Protein AF-A0A0P7B1G6-F1 (afdb_monomer_lite)

Secondary structure (DSSP, 8-state):
----SSGGGG--TTGGG-S-SSHHHHIIIIIHHHHHHHHHH--EEEEEEE-HHHHHHTTSTT--SHIIIIIHHHHHHHHT-SS---EEEEEEEE--TTS--EEEEE--STT-

Organism: NCBI:txid78410

Radius of gyration: 16.44 Å; chains: 1; bounding box: 46×34×38 Å

Sequence (112 aa):
MLIGDTWEYFQSDIAHGGHWLTFGDAVDNFWDPASKTLAELAIDAVDAFFTPERAEEQKHPWCKRCWYRIEKPVLIASLKSTNNPKVTEIRKYLQVKNGAPHFDGFIKEMSD

Foldseek 3Di:
DDPDPDPVVVCDPVVVPPPDDDVVRCCVVPVQVVLQVVLLPDAEEAEDEDEPVVVQLQLDPPNPDSCNPHRVVSLLCLCPDPPHNRYVWYWYWYDYVPDDTDTDDTDNDSND

pLDDT: mean 85.05, std 18.43, range [31.14, 98.44]

Structure (mmCIF, N/CA/C/O backbone):
data_AF-A0A0P7B1G6-F1
#
_entry.id   AF-A0A0P7B1G6-F1
#
loop_
_atom_site.group_PDB
_atom_site.id
_atom_site.type_symbol
_atom_site.label_atom_id
_atom_site.label_alt_id
_atom_site.label_comp_id
_atom_site.label_asym_id
_atom_site.label_entity_id
_atom_site.label_seq_id
_atom_site.pdbx_PDB_ins_code
_atom_site.Cartn_x
_atom_site.Cartn_y
_atom_site.Cartn_z
_atom_site.occupancy
_atom_site.B_iso_or_equiv
_atom_site.auth_seq_id
_atom_site.auth_comp_id
_atom_site.auth_asym_id
_atom_site.auth_atom_id
_atom_site.pdbx_PDB_model_num
ATOM 1 N N . MET A 1 1 ? 25.204 -7.217 0.622 1.00 31.14 1 MET A N 1
ATOM 2 C CA . MET A 1 1 ? 25.494 -7.739 -0.725 1.00 31.14 1 MET A CA 1
ATOM 3 C C . MET A 1 1 ? 24.287 -7.409 -1.586 1.00 31.14 1 MET A C 1
ATOM 5 O O . MET A 1 1 ? 23.234 -7.984 -1.353 1.00 31.14 1 MET A O 1
ATOM 9 N N . LEU A 1 2 ? 24.396 -6.390 -2.442 1.00 33.47 2 LEU A N 1
ATOM 10 C CA . LEU A 1 2 ? 23.404 -6.115 -3.484 1.00 33.47 2 LEU A CA 1
ATOM 11 C C . LEU A 1 2 ? 23.613 -7.186 -4.554 1.00 33.47 2 LEU A C 1
ATOM 13 O O . LEU A 1 2 ? 24.682 -7.237 -5.158 1.00 33.47 2 LEU A O 1
ATOM 17 N N . ILE A 1 3 ? 22.653 -8.094 -4.699 1.00 38.59 3 ILE A N 1
ATOM 18 C CA . ILE A 1 3 ? 22.623 -9.023 -5.826 1.00 38.59 3 ILE A CA 1
ATOM 19 C C . ILE A 1 3 ? 21.757 -8.363 -6.899 1.00 38.59 3 ILE A C 1
ATOM 21 O O . ILE A 1 3 ? 20.549 -8.264 -6.715 1.00 38.59 3 ILE A O 1
ATOM 25 N N . GLY A 1 4 ? 22.409 -7.935 -7.982 1.00 42.41 4 GLY A N 1
ATOM 26 C CA . GLY A 1 4 ? 21.834 -7.800 -9.321 1.00 42.41 4 GLY A CA 1
ATOM 27 C C . GLY A 1 4 ? 20.829 -6.671 -9.533 1.00 42.41 4 GLY A C 1
ATOM 28 O O . GLY A 1 4 ? 19.634 -6.837 -9.322 1.00 42.41 4 GLY A O 1
ATOM 29 N N . ASP A 1 5 ? 21.307 -5.565 -10.092 1.00 45.75 5 ASP A N 1
ATOM 30 C CA . ASP A 1 5 ? 20.475 -4.477 -10.616 1.00 45.75 5 ASP A CA 1
ATOM 31 C C . ASP A 1 5 ? 19.955 -4.804 -12.036 1.00 45.75 5 ASP A C 1
ATOM 33 O O . ASP A 1 5 ? 19.241 -4.006 -12.646 1.00 45.75 5 ASP A O 1
ATOM 37 N N . THR A 1 6 ? 20.335 -5.965 -12.589 1.00 49.47 6 THR A N 1
ATOM 38 C CA . THR A 1 6 ? 20.039 -6.378 -13.962 1.00 49.47 6 THR A CA 1
ATOM 39 C C . THR A 1 6 ? 19.125 -7.603 -13.998 1.00 49.47 6 THR A C 1
ATOM 41 O O . THR A 1 6 ? 19.385 -8.656 -13.416 1.00 49.47 6 THR A O 1
ATOM 44 N N . TRP A 1 7 ? 18.020 -7.434 -14.726 1.00 55.00 7 TRP A N 1
ATOM 45 C CA . TRP A 1 7 ? 16.959 -8.417 -14.980 1.00 55.00 7 TRP A CA 1
ATOM 46 C C . TRP A 1 7 ? 17.466 -9.759 -15.538 1.00 55.00 7 TRP A C 1
ATOM 48 O O . TRP A 1 7 ? 16.845 -10.798 -15.331 1.00 55.00 7 TRP A O 1
ATOM 58 N N . GLU A 1 8 ? 18.629 -9.737 -16.184 1.00 55.78 8 GLU A N 1
ATOM 59 C CA . GLU A 1 8 ? 19.334 -10.876 -16.783 1.00 55.78 8 GLU A CA 1
ATOM 60 C C . GLU A 1 8 ? 19.534 -12.046 -15.806 1.00 55.78 8 GLU A C 1
ATOM 62 O O . GLU A 1 8 ? 19.483 -13.200 -16.212 1.00 55.78 8 GLU A O 1
ATOM 67 N N . TYR A 1 9 ? 19.679 -11.781 -14.502 1.00 52.38 9 TYR A N 1
ATOM 68 C CA . TYR A 1 9 ? 19.864 -12.834 -13.496 1.00 52.38 9 TYR A CA 1
ATOM 69 C C . TYR A 1 9 ? 18.631 -13.740 -13.313 1.00 52.38 9 TYR A C 1
ATOM 71 O O . TYR A 1 9 ? 18.752 -14.887 -12.883 1.00 52.38 9 TYR A O 1
ATOM 79 N N . PHE A 1 10 ? 17.435 -13.245 -13.643 1.00 53.97 10 PHE A N 1
ATOM 80 C CA . PHE A 1 10 ? 16.187 -14.011 -13.545 1.00 53.97 10 PHE A CA 1
ATOM 81 C C . PHE A 1 10 ? 15.867 -14.799 -14.825 1.00 53.97 10 PHE A C 1
ATOM 83 O O . PHE A 1 10 ? 14.876 -15.529 -14.868 1.00 53.97 10 PHE A O 1
ATOM 90 N N . GLN A 1 11 ? 16.707 -14.682 -15.855 1.00 52.53 11 GLN A N 1
ATOM 91 C CA . GLN A 1 11 ? 16.592 -15.413 -17.112 1.00 52.53 11 GLN A CA 1
ATOM 92 C C . GLN A 1 11 ? 17.450 -16.689 -17.035 1.00 52.53 11 GLN A C 1
ATOM 94 O O . GLN A 1 11 ? 18.583 -16.712 -17.497 1.00 52.53 11 GLN A O 1
ATOM 99 N N . SER A 1 12 ? 16.955 -17.758 -16.402 1.00 45.22 12 SER A N 1
ATOM 100 C CA . SER A 1 12 ? 17.601 -19.081 -16.511 1.00 45.22 12 SER A CA 1
ATOM 101 C C . SER A 1 12 ? 17.265 -19.746 -17.854 1.00 45.22 12 SER A C 1
ATOM 103 O O . SER A 1 12 ? 16.344 -19.312 -18.537 1.00 45.22 12 SER A O 1
ATOM 105 N N . ASP A 1 13 ? 17.953 -20.828 -18.236 1.00 49.38 13 ASP A N 1
ATOM 106 C CA . ASP A 1 13 ? 17.775 -21.519 -19.534 1.00 49.38 13 ASP A CA 1
ATOM 107 C C . ASP A 1 13 ? 16.349 -22.080 -19.787 1.00 49.38 13 ASP A C 1
ATOM 109 O O . ASP A 1 13 ? 16.005 -22.459 -20.905 1.00 49.38 13 ASP A O 1
ATOM 113 N N . ILE A 1 14 ? 15.475 -22.092 -18.770 1.00 44.59 14 ILE A N 1
ATOM 114 C CA . ILE A 1 14 ? 14.039 -22.435 -18.879 1.00 44.59 14 ILE A CA 1
ATOM 115 C C . ILE A 1 14 ? 13.172 -21.175 -19.135 1.00 44.59 14 ILE A C 1
ATOM 117 O O . ILE A 1 14 ? 11.962 -21.256 -19.330 1.00 44.59 14 ILE A O 1
ATOM 121 N N . ALA A 1 15 ? 13.775 -19.989 -19.214 1.00 46.38 15 ALA A N 1
ATOM 122 C CA . ALA A 1 15 ? 13.110 -18.711 -19.462 1.00 46.38 15 ALA A CA 1
ATOM 123 C C . ALA A 1 15 ? 13.069 -18.309 -20.947 1.00 46.38 15 ALA A C 1
ATOM 125 O O . ALA A 1 15 ? 12.714 -17.175 -21.258 1.00 46.38 15 ALA A O 1
ATOM 126 N N . HIS A 1 16 ? 13.286 -19.245 -21.880 1.00 39.47 16 HIS A N 1
ATOM 127 C CA . HIS A 1 16 ? 12.854 -19.071 -23.279 1.00 39.47 16 HIS A CA 1
ATOM 128 C C . HIS A 1 16 ? 11.319 -18.925 -23.427 1.00 39.47 16 HIS A C 1
ATOM 130 O O . HIS A 1 16 ? 10.821 -18.735 -24.534 1.00 39.47 16 HIS A O 1
ATOM 136 N N . GLY A 1 17 ? 10.571 -18.986 -22.316 1.00 40.56 17 GLY A N 1
ATOM 137 C CA . GLY A 1 17 ? 9.131 -18.753 -22.230 1.0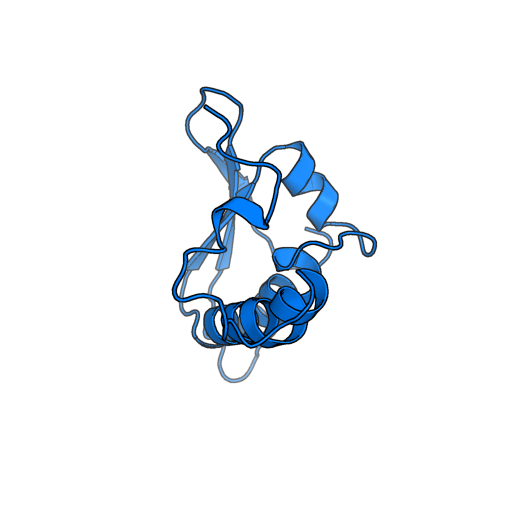0 40.56 17 GLY A CA 1
ATOM 138 C C . GLY A 1 17 ? 8.677 -18.064 -20.936 1.00 40.56 17 GLY A C 1
ATOM 139 O O . GLY A 1 17 ? 7.558 -18.304 -20.488 1.00 40.56 17 GLY A O 1
ATOM 140 N N . GLY A 1 18 ? 9.501 -17.212 -20.314 1.00 51.75 18 GLY A N 1
ATOM 141 C CA . GLY A 1 18 ? 8.950 -16.228 -19.375 1.00 51.75 18 GLY A CA 1
ATOM 142 C C . GLY A 1 18 ? 8.089 -15.249 -20.178 1.00 51.75 18 GLY A C 1
ATOM 143 O O . GLY A 1 18 ? 8.630 -14.533 -21.009 1.00 51.75 18 GLY A O 1
ATOM 144 N N . HIS A 1 19 ? 6.764 -15.267 -20.003 1.00 61.84 19 HIS A N 1
ATOM 145 C CA . HIS A 1 19 ? 5.752 -14.716 -20.929 1.00 61.84 19 HIS A CA 1
ATOM 146 C C . HIS A 1 19 ? 5.829 -13.205 -21.285 1.00 61.84 19 HIS A C 1
ATOM 148 O O . HIS A 1 19 ? 4.946 -12.722 -21.996 1.00 61.84 19 HIS A O 1
ATOM 154 N N . TRP A 1 20 ? 6.845 -12.451 -20.840 1.00 68.69 20 TRP A N 1
ATOM 155 C CA . TRP A 1 20 ? 6.914 -10.988 -20.960 1.00 68.69 20 TRP A CA 1
ATOM 156 C C . TRP A 1 20 ? 8.276 -10.481 -21.456 1.00 68.69 20 TRP A C 1
ATOM 158 O O . TRP A 1 20 ? 9.325 -10.892 -20.965 1.00 68.69 20 TRP A O 1
ATOM 168 N N . LEU A 1 21 ? 8.244 -9.559 -22.426 1.00 72.50 21 LEU A N 1
ATOM 169 C CA . LEU A 1 21 ? 9.416 -9.057 -23.160 1.00 72.50 21 LEU A CA 1
ATOM 170 C C . LEU A 1 21 ? 10.208 -7.993 -22.391 1.00 72.50 21 LEU A C 1
ATOM 172 O O . LEU A 1 21 ? 11.398 -7.806 -22.642 1.00 72.50 21 LEU A O 1
ATOM 176 N N . THR A 1 22 ? 9.565 -7.290 -21.459 1.00 80.19 22 THR A N 1
ATOM 177 C CA . THR A 1 22 ? 10.194 -6.248 -20.645 1.00 80.19 22 THR A CA 1
ATOM 178 C C . THR A 1 22 ? 9.849 -6.402 -19.167 1.00 80.19 22 THR A C 1
ATOM 180 O O . THR A 1 22 ? 8.858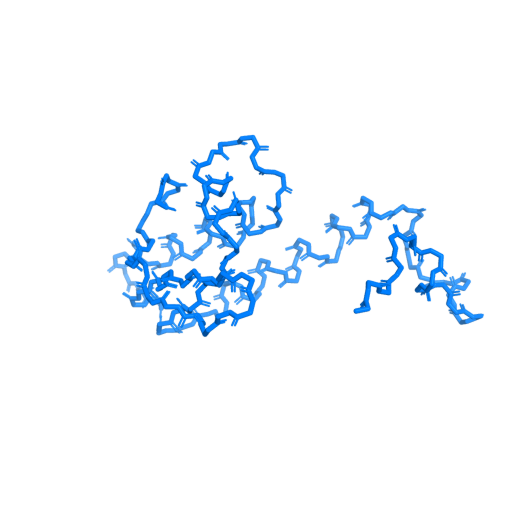 -7.031 -18.794 1.00 80.19 22 THR A O 1
ATOM 183 N N . PHE A 1 23 ? 10.648 -5.778 -18.296 1.00 79.38 23 PHE A N 1
ATOM 184 C CA . PHE A 1 23 ? 10.302 -5.689 -16.876 1.00 79.38 23 PHE A CA 1
ATOM 185 C C . PHE A 1 23 ? 9.003 -4.899 -16.654 1.00 79.38 23 PHE A C 1
ATOM 187 O O . PHE A 1 23 ? 8.248 -5.231 -15.751 1.00 79.38 23 PHE A O 1
ATOM 194 N N . GLY A 1 24 ? 8.716 -3.895 -17.494 1.00 85.06 24 GLY A N 1
ATOM 195 C CA . GLY A 1 24 ? 7.441 -3.171 -17.463 1.00 85.06 24 GLY A CA 1
ATOM 196 C C . GLY A 1 24 ? 6.256 -4.097 -17.737 1.00 85.06 24 GLY A C 1
ATOM 197 O O . GLY A 1 24 ? 5.314 -4.124 -16.955 1.00 85.06 24 GLY A O 1
ATOM 198 N N . ASP A 1 25 ? 6.364 -4.949 -18.758 1.00 81.75 25 ASP A N 1
ATOM 199 C CA . ASP A 1 25 ? 5.336 -5.950 -19.063 1.00 81.75 25 ASP A CA 1
ATOM 200 C C . ASP A 1 25 ? 5.153 -6.938 -17.905 1.00 81.75 25 ASP A C 1
ATOM 202 O O . ASP A 1 25 ? 4.026 -7.288 -17.564 1.00 81.75 25 ASP A O 1
ATOM 206 N N . ALA A 1 26 ? 6.243 -7.367 -17.261 1.00 85.12 26 ALA A N 1
ATOM 207 C CA . ALA A 1 26 ? 6.163 -8.218 -16.076 1.00 85.12 26 ALA A CA 1
ATOM 208 C C . ALA A 1 26 ? 5.524 -7.492 -14.878 1.00 85.12 26 ALA A C 1
ATOM 210 O O . ALA A 1 26 ? 4.778 -8.103 -14.111 1.00 85.12 26 ALA A O 1
ATOM 211 N N . VAL A 1 27 ? 5.786 -6.193 -14.707 1.00 86.69 27 VAL A N 1
ATOM 212 C CA . VAL A 1 27 ? 5.127 -5.375 -13.682 1.00 86.69 27 VAL A CA 1
ATOM 213 C C . VAL A 1 27 ? 3.626 -5.332 -13.933 1.00 86.69 27 VAL A C 1
ATOM 215 O O . VAL A 1 27 ? 2.860 -5.711 -13.052 1.00 86.69 27 VAL A O 1
ATOM 218 N N . ASP A 1 28 ? 3.211 -4.971 -15.142 1.00 86.12 28 ASP A N 1
ATOM 219 C CA . ASP A 1 28 ? 1.803 -4.742 -15.461 1.00 86.12 28 ASP A CA 1
ATOM 220 C C . ASP A 1 28 ? 0.983 -6.045 -15.494 1.00 86.12 28 ASP A C 1
ATOM 222 O O . ASP A 1 28 ? -0.185 -6.056 -15.106 1.00 86.12 28 ASP A O 1
ATOM 226 N N . ASN A 1 29 ? 1.581 -7.159 -15.930 1.00 84.81 29 ASN A N 1
ATOM 227 C CA . ASN A 1 29 ? 0.862 -8.424 -16.121 1.00 84.81 29 ASN A CA 1
ATOM 228 C C . ASN A 1 29 ? 0.990 -9.409 -14.954 1.00 84.81 29 ASN A C 1
ATOM 230 O O . ASN A 1 29 ? 0.214 -10.363 -14.887 1.00 84.81 29 ASN A O 1
ATOM 234 N N . PHE A 1 30 ? 1.940 -9.206 -14.040 1.00 88.06 30 PHE A N 1
ATOM 235 C CA . PHE A 1 30 ? 2.132 -10.101 -12.899 1.00 88.06 30 PHE A CA 1
ATOM 236 C C . PHE A 1 30 ? 2.212 -9.376 -11.578 1.00 88.06 30 PHE A C 1
ATOM 238 O O . PHE A 1 30 ? 1.386 -9.642 -10.708 1.00 88.06 30 PHE A O 1
ATOM 245 N N . TRP A 1 31 ? 3.177 -8.470 -11.414 1.00 89.25 31 TRP A N 1
ATOM 246 C CA . TRP A 1 31 ? 3.419 -7.876 -10.102 1.00 89.25 31 TRP A CA 1
ATOM 247 C C . TRP A 1 31 ? 2.256 -7.006 -9.644 1.00 89.25 31 TRP A C 1
ATOM 249 O O . TRP A 1 31 ? 1.809 -7.169 -8.516 1.00 89.25 31 TRP A O 1
ATOM 259 N N . ASP A 1 32 ? 1.712 -6.158 -10.513 1.00 93.88 32 ASP A N 1
ATOM 260 C CA . ASP A 1 32 ? 0.566 -5.313 -10.184 1.00 93.88 32 ASP A CA 1
ATOM 261 C C . ASP A 1 32 ? -0.690 -6.160 -9.873 1.00 93.88 32 ASP A C 1
ATOM 263 O O . ASP A 1 32 ? -1.275 -5.974 -8.802 1.00 93.88 32 ASP A O 1
ATOM 267 N N . PRO A 1 33 ? -1.104 -7.140 -10.707 1.00 93.69 33 PRO A N 1
ATOM 268 C CA . PRO A 1 33 ? -2.214 -8.035 -10.368 1.00 93.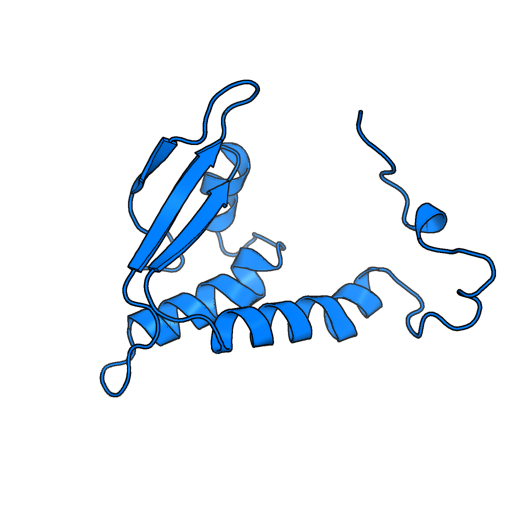69 33 PRO A CA 1
ATOM 269 C C . PRO A 1 33 ? -1.996 -8.848 -9.084 1.00 93.69 33 PRO A C 1
ATOM 271 O O . PRO A 1 33 ? -2.922 -8.985 -8.278 1.00 93.69 33 PRO A O 1
ATOM 274 N N . ALA A 1 34 ? -0.788 -9.376 -8.872 1.00 94.00 34 ALA A N 1
ATOM 275 C CA . ALA A 1 34 ? -0.457 -10.154 -7.682 1.00 94.00 34 ALA A CA 1
ATOM 276 C C . ALA A 1 34 ? -0.515 -9.286 -6.418 1.00 94.00 34 ALA A C 1
ATOM 278 O O . ALA A 1 34 ? -1.174 -9.660 -5.449 1.00 94.00 34 ALA A O 1
ATOM 279 N N . SER A 1 35 ? 0.097 -8.101 -6.449 1.00 97.06 35 SER A N 1
ATOM 280 C CA . SER A 1 35 ? 0.056 -7.125 -5.358 1.00 97.06 35 SER A CA 1
ATOM 281 C C . SER A 1 35 ? -1.363 -6.648 -5.063 1.00 97.06 35 SER A C 1
ATOM 283 O O . SER A 1 35 ? -1.759 -6.575 -3.900 1.00 97.06 35 SER A O 1
ATOM 285 N N . LYS A 1 36 ? -2.174 -6.388 -6.097 1.00 97.12 36 LYS A N 1
ATOM 286 C CA . LYS A 1 36 ? -3.589 -6.039 -5.921 1.00 97.12 36 LYS A CA 1
ATOM 287 C C . LYS A 1 36 ? -4.343 -7.151 -5.198 1.00 97.12 36 LYS A C 1
ATOM 289 O O . LYS A 1 36 ? -5.027 -6.885 -4.215 1.00 97.12 36 LYS A O 1
ATOM 294 N N . THR A 1 37 ? -4.176 -8.391 -5.654 1.00 97.00 37 THR A N 1
ATOM 295 C CA . THR A 1 37 ? -4.827 -9.563 -5.052 1.00 97.00 37 THR A CA 1
ATOM 296 C C . THR A 1 37 ? -4.404 -9.736 -3.594 1.00 97.00 37 THR A C 1
ATOM 298 O O . THR A 1 37 ? -5.248 -9.956 -2.728 1.00 97.00 37 THR A O 1
ATOM 301 N N . LEU A 1 38 ? -3.109 -9.582 -3.296 1.00 96.88 38 LEU A N 1
ATOM 302 C CA . LEU A 1 38 ? -2.589 -9.644 -1.932 1.00 96.88 38 LEU A CA 1
ATOM 303 C C . LEU A 1 38 ? -3.243 -8.583 -1.034 1.00 96.88 38 LEU A C 1
ATOM 305 O O . LEU A 1 38 ? -3.686 -8.901 0.068 1.00 96.88 38 LEU A O 1
ATOM 309 N N . ALA A 1 39 ? -3.363 -7.346 -1.521 1.00 97.44 39 ALA A N 1
ATOM 310 C CA . ALA A 1 39 ? -4.007 -6.257 -0.792 1.00 97.44 39 ALA A CA 1
ATOM 311 C C . ALA A 1 39 ? -5.523 -6.477 -0.592 1.00 97.44 39 ALA A C 1
ATOM 313 O O . ALA A 1 39 ? -6.051 -6.153 0.468 1.00 97.44 39 ALA A O 1
ATOM 314 N N . GLU A 1 40 ? -6.233 -7.054 -1.567 1.00 96.69 40 GLU A N 1
ATOM 315 C CA . GLU A 1 40 ? -7.675 -7.361 -1.469 1.00 96.69 40 GLU A CA 1
ATOM 316 C C . GLU A 1 40 ? -7.994 -8.508 -0.491 1.00 96.69 40 GLU A C 1
ATOM 318 O O . GLU A 1 40 ? -9.099 -8.578 0.076 1.00 96.69 40 GLU A O 1
ATOM 323 N N . LEU A 1 41 ? -7.034 -9.420 -0.314 1.00 96.62 41 LEU A N 1
ATOM 324 C CA . LEU A 1 41 ? -7.100 -10.544 0.620 1.00 96.62 41 LEU A CA 1
ATOM 325 C C . LEU A 1 41 ? -6.630 -10.183 2.033 1.00 96.62 41 LEU A C 1
ATOM 327 O O . LEU A 1 41 ? -6.883 -10.960 2.953 1.00 96.62 41 LEU A O 1
ATOM 331 N N . ALA A 1 42 ? -5.978 -9.034 2.217 1.00 97.38 42 ALA A N 1
ATOM 332 C CA . ALA A 1 42 ? -5.521 -8.587 3.524 1.00 97.38 42 ALA A CA 1
ATOM 333 C C . ALA A 1 42 ? -6.697 -8.383 4.495 1.00 97.38 42 ALA A C 1
ATOM 335 O O . ALA A 1 42 ? -7.740 -7.815 4.149 1.00 97.38 42 ALA A O 1
ATOM 336 N N . ILE A 1 43 ? -6.499 -8.849 5.726 1.00 97.31 43 ILE A N 1
ATOM 337 C CA . ILE A 1 43 ? -7.435 -8.745 6.846 1.00 97.31 43 ILE A CA 1
ATOM 338 C C . ILE A 1 43 ? -6.680 -8.281 8.095 1.00 97.31 43 ILE A C 1
ATOM 340 O O . ILE A 1 43 ? -5.460 -8.428 8.167 1.00 97.31 43 ILE A O 1
ATOM 344 N N . ASP A 1 44 ? -7.411 -7.759 9.074 1.00 97.62 44 ASP A N 1
ATOM 345 C CA . ASP A 1 44 ? -6.888 -7.262 10.345 1.00 97.62 44 ASP A CA 1
ATOM 346 C C . ASP A 1 44 ? -5.817 -6.170 10.160 1.00 97.62 44 ASP A C 1
ATOM 348 O O . ASP A 1 44 ? -5.967 -5.270 9.328 1.00 97.62 44 ASP A O 1
ATOM 352 N N . ALA A 1 45 ? -4.774 -6.187 10.988 1.00 97.81 45 ALA A N 1
ATOM 353 C CA . ALA A 1 45 ? -3.711 -5.199 10.951 1.00 97.81 45 ALA A CA 1
ATOM 354 C C . ALA A 1 45 ? -2.699 -5.525 9.848 1.00 97.81 45 ALA A C 1
ATOM 356 O O . ALA A 1 45 ? -2.200 -6.647 9.757 1.00 97.81 45 ALA A O 1
ATOM 357 N N . VAL A 1 46 ? -2.347 -4.514 9.055 1.00 98.12 46 VAL A N 1
ATOM 358 C CA . VAL A 1 46 ? -1.338 -4.611 7.997 1.00 98.12 46 VAL A CA 1
ATOM 359 C C . VAL A 1 46 ? -0.109 -3.805 8.391 1.00 98.12 46 VAL A C 1
ATOM 361 O O . VAL A 1 46 ? -0.200 -2.598 8.596 1.00 98.12 46 VAL A O 1
ATOM 364 N N . ASP A 1 47 ? 1.051 -4.454 8.460 1.00 97.81 47 ASP A N 1
ATOM 365 C CA . ASP A 1 47 ? 2.315 -3.797 8.798 1.00 97.81 47 ASP A CA 1
ATOM 366 C C . ASP A 1 47 ? 3.100 -3.447 7.519 1.00 97.81 47 ASP A C 1
ATOM 368 O O . ASP A 1 47 ? 3.479 -4.319 6.736 1.00 97.81 47 ASP A O 1
ATOM 372 N N . ALA A 1 48 ? 3.364 -2.157 7.310 1.00 96.19 48 ALA A N 1
ATOM 373 C CA . ALA A 1 48 ? 4.093 -1.620 6.166 1.00 96.19 48 ALA A CA 1
ATOM 374 C C . ALA A 1 48 ? 5.463 -1.078 6.598 1.00 96.19 48 ALA A C 1
ATOM 376 O O . ALA A 1 48 ? 5.561 -0.191 7.450 1.00 96.19 48 ALA A O 1
ATOM 377 N N . PHE A 1 49 ? 6.530 -1.596 5.987 1.00 95.38 49 PHE A N 1
ATOM 378 C CA . PHE A 1 49 ? 7.914 -1.282 6.344 1.00 95.38 49 PHE A CA 1
ATOM 379 C C . PHE A 1 49 ? 8.592 -0.435 5.267 1.00 95.38 49 PHE A C 1
ATOM 381 O O . PHE A 1 49 ? 8.589 -0.787 4.086 1.00 95.38 49 PHE A O 1
ATOM 388 N N . PHE A 1 50 ? 9.239 0.653 5.680 1.00 94.62 50 PHE A N 1
ATOM 389 C CA . PHE A 1 50 ? 9.894 1.593 4.774 1.00 94.62 50 PHE A CA 1
ATOM 390 C C . PHE A 1 50 ? 11.294 1.967 5.250 1.00 94.62 50 PHE A C 1
ATOM 392 O O . PHE A 1 50 ? 11.567 2.020 6.447 1.00 94.62 50 PHE A O 1
ATOM 399 N N . THR A 1 51 ? 12.169 2.322 4.311 1.00 93.94 51 THR A N 1
ATOM 400 C CA . THR A 1 51 ? 13.290 3.215 4.638 1.00 93.94 51 THR A CA 1
ATOM 401 C C . THR A 1 51 ? 12.755 4.644 4.810 1.00 93.94 51 THR A C 1
ATOM 403 O O . THR A 1 51 ? 11.682 4.941 4.272 1.00 93.94 51 THR A O 1
ATOM 406 N N . PRO A 1 52 ? 13.466 5.554 5.503 1.00 92.81 52 PRO A N 1
ATOM 407 C CA . PRO A 1 52 ? 13.022 6.942 5.656 1.00 92.81 52 PRO A CA 1
ATOM 408 C C . PRO A 1 52 ? 12.681 7.624 4.323 1.00 92.81 52 PRO A C 1
ATOM 410 O O . PRO A 1 52 ? 11.664 8.302 4.214 1.00 92.81 52 PRO A O 1
ATOM 413 N N . GLU A 1 53 ? 13.475 7.378 3.280 1.00 93.00 53 GLU A N 1
ATOM 414 C CA . GLU A 1 53 ? 13.253 7.952 1.950 1.00 93.00 53 GLU A CA 1
ATOM 415 C C . GLU A 1 53 ? 11.962 7.418 1.319 1.00 93.00 53 GLU A C 1
ATOM 417 O O . GLU A 1 53 ? 11.189 8.180 0.742 1.00 93.00 53 GLU A O 1
ATOM 422 N N . ARG A 1 54 ? 11.696 6.113 1.462 1.00 92.88 54 ARG A N 1
ATOM 423 C CA . ARG A 1 54 ? 10.484 5.480 0.918 1.00 92.88 54 ARG A CA 1
ATOM 424 C C . ARG A 1 54 ? 9.224 5.881 1.675 1.00 92.88 54 ARG A C 1
ATOM 426 O O . ARG A 1 54 ? 8.165 5.978 1.062 1.00 92.88 54 ARG A O 1
ATOM 433 N N . ALA A 1 55 ? 9.335 6.112 2.982 1.00 94.75 55 ALA A N 1
ATOM 434 C CA . ALA A 1 55 ? 8.223 6.570 3.806 1.00 94.75 55 ALA A CA 1
ATOM 435 C C . ALA A 1 55 ? 7.754 7.972 3.411 1.00 94.75 55 ALA A C 1
ATOM 437 O O . ALA A 1 55 ? 6.564 8.269 3.508 1.00 94.75 55 ALA A O 1
ATOM 438 N N . GLU A 1 56 ? 8.680 8.813 2.947 1.00 94.50 56 GLU A N 1
ATOM 439 C CA . GLU A 1 56 ? 8.350 10.117 2.384 1.00 94.50 56 GLU A CA 1
ATOM 440 C C . GLU A 1 56 ? 7.845 9.993 0.944 1.00 94.50 56 GLU A C 1
ATOM 442 O O . GLU A 1 56 ? 6.785 10.521 0.627 1.00 94.50 56 GLU A O 1
ATOM 447 N N .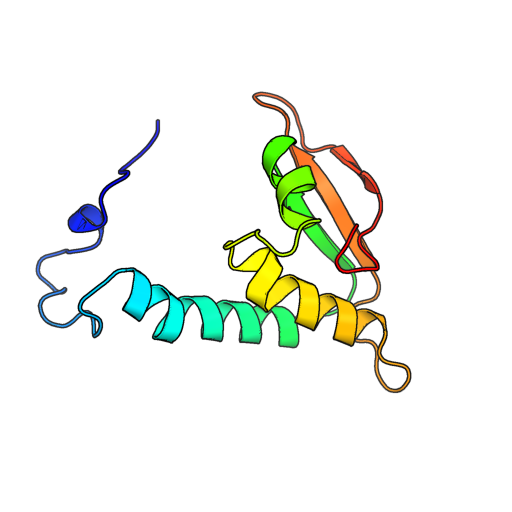 GLU A 1 57 ? 8.537 9.229 0.089 1.00 93.88 57 GLU A N 1
ATOM 448 C CA . GLU A 1 57 ? 8.162 9.017 -1.318 1.00 93.88 57 GLU A CA 1
ATOM 449 C C . GLU A 1 57 ? 6.693 8.584 -1.470 1.00 93.88 57 GLU A C 1
ATOM 451 O O . GLU A 1 57 ? 5.956 9.126 -2.291 1.00 93.88 57 GLU A O 1
ATOM 456 N N . GLN A 1 58 ? 6.239 7.638 -0.646 1.00 93.19 58 GLN A N 1
ATOM 457 C CA . GLN A 1 58 ? 4.896 7.056 -0.722 1.00 93.19 58 GLN A CA 1
ATOM 458 C C . GLN A 1 58 ? 3.743 7.984 -0.293 1.00 93.19 58 GLN A C 1
ATOM 460 O O . GLN A 1 58 ? 2.585 7.569 -0.316 1.00 93.19 58 GLN A O 1
ATOM 465 N N . LYS A 1 59 ? 4.023 9.231 0.087 1.00 94.56 59 LYS A N 1
ATOM 466 C CA . LYS A 1 59 ? 2.988 10.251 0.321 1.00 94.56 59 LYS A CA 1
ATOM 467 C C . LYS A 1 59 ? 2.595 10.983 -0.958 1.00 94.56 59 LYS A C 1
ATOM 469 O O . LYS A 1 59 ? 1.570 11.662 -0.997 1.00 94.56 59 LYS A O 1
ATOM 474 N N . HIS A 1 60 ? 3.405 10.857 -2.010 1.00 94.31 60 HIS A N 1
ATOM 475 C CA . HIS A 1 60 ? 3.310 11.713 -3.183 1.00 94.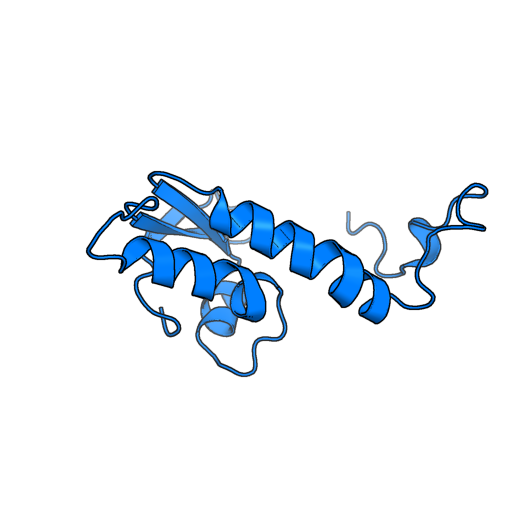31 60 HIS A CA 1
ATOM 476 C C . HIS A 1 60 ? 2.800 10.978 -4.431 1.00 94.31 60 HIS A C 1
ATOM 478 O O . HIS A 1 60 ? 3.221 9.853 -4.701 1.00 94.31 60 HIS A O 1
ATOM 484 N N . PRO A 1 61 ? 1.978 11.637 -5.276 1.00 91.19 61 PRO A N 1
ATOM 485 C CA . PRO A 1 61 ? 1.383 11.035 -6.476 1.00 91.19 61 PRO A CA 1
ATOM 486 C C . PRO A 1 61 ? 2.380 10.666 -7.573 1.00 91.19 61 PRO A C 1
ATOM 488 O O . PRO A 1 61 ? 2.050 9.912 -8.484 1.00 91.19 61 PRO A O 1
ATOM 491 N N . TRP A 1 62 ? 3.607 11.177 -7.495 1.00 90.75 62 TRP A N 1
ATOM 492 C CA . TRP A 1 62 ? 4.682 10.812 -8.412 1.00 90.75 62 TRP A CA 1
ATOM 493 C C . TRP A 1 62 ? 5.387 9.499 -8.025 1.00 90.75 62 TRP A C 1
ATOM 495 O O . TRP A 1 62 ? 6.244 9.035 -8.781 1.00 90.75 62 TRP A O 1
ATOM 505 N N . CYS A 1 63 ? 5.033 8.871 -6.894 1.00 91.25 63 CYS A N 1
ATOM 506 C CA . CYS A 1 63 ? 5.582 7.581 -6.486 1.00 91.25 63 CYS A CA 1
ATOM 507 C C . CYS A 1 63 ? 5.158 6.472 -7.459 1.00 91.25 63 CYS A C 1
ATOM 509 O O . CYS A 1 63 ? 3.997 6.069 -7.534 1.00 91.25 63 CYS A O 1
ATOM 511 N N . LYS A 1 64 ? 6.130 5.938 -8.205 1.00 87.88 64 LYS A N 1
ATOM 512 C CA . LYS A 1 64 ? 5.899 4.880 -9.205 1.00 87.88 64 LYS A CA 1
ATOM 513 C C . LYS A 1 64 ? 5.882 3.466 -8.615 1.00 87.88 64 LYS A C 1
ATOM 515 O O . LYS A 1 64 ? 5.745 2.501 -9.360 1.00 87.88 64 LYS A O 1
ATOM 520 N N . ARG A 1 65 ? 6.077 3.316 -7.302 1.00 90.38 65 ARG A N 1
ATOM 521 C CA . ARG A 1 65 ? 6.182 2.007 -6.638 1.00 90.38 65 ARG A CA 1
ATOM 522 C C . ARG A 1 65 ? 4.823 1.309 -6.590 1.00 90.38 65 ARG A C 1
ATOM 524 O O . ARG A 1 65 ? 3.803 1.964 -6.383 1.00 90.38 65 ARG A O 1
ATOM 531 N N . CYS A 1 66 ? 4.839 -0.022 -6.681 1.00 94.00 66 CYS A N 1
ATOM 532 C CA . CYS A 1 66 ? 3.636 -0.854 -6.576 1.00 94.00 66 CYS A CA 1
ATOM 533 C C . CYS A 1 66 ? 2.814 -0.533 -5.315 1.00 94.00 66 CYS A C 1
ATOM 535 O O . CYS A 1 66 ? 1.609 -0.323 -5.415 1.00 94.00 66 CYS A O 1
ATOM 537 N N . TRP A 1 67 ? 3.483 -0.350 -4.167 1.00 95.44 67 TRP A N 1
ATOM 538 C CA . TRP A 1 67 ? 2.841 0.081 -2.921 1.00 95.44 67 TRP A CA 1
ATOM 539 C C . TRP A 1 67 ? 1.902 1.279 -3.119 1.00 95.44 67 TRP A C 1
ATOM 541 O O . TRP A 1 67 ? 0.724 1.194 -2.794 1.00 95.44 67 TRP A O 1
ATOM 551 N N . TYR A 1 68 ? 2.391 2.386 -3.689 1.00 96.06 68 TYR A N 1
ATOM 552 C CA . TYR A 1 68 ? 1.585 3.597 -3.857 1.00 96.06 68 TYR A CA 1
ATOM 553 C C . TYR A 1 68 ? 0.494 3.432 -4.917 1.00 96.06 68 TYR A C 1
ATOM 555 O O . TYR A 1 68 ? -0.636 3.870 -4.719 1.00 96.06 68 TYR A O 1
ATOM 563 N N . ARG A 1 69 ? 0.836 2.818 -6.055 1.00 94.94 69 ARG A N 1
ATOM 564 C CA . ARG A 1 69 ? -0.071 2.724 -7.206 1.00 94.94 69 ARG A CA 1
ATOM 565 C C . ARG A 1 69 ? -1.193 1.705 -7.003 1.00 94.94 69 ARG A C 1
ATOM 567 O O . ARG A 1 69 ? -2.283 1.915 -7.524 1.00 94.94 69 ARG A O 1
ATOM 574 N N . ILE A 1 70 ? -0.911 0.606 -6.299 1.00 97.38 70 ILE A N 1
ATOM 575 C CA . ILE A 1 70 ? -1.741 -0.604 -6.288 1.00 97.38 70 ILE A CA 1
ATOM 576 C C . ILE A 1 70 ? -2.175 -0.988 -4.872 1.00 97.38 70 ILE A C 1
ATOM 578 O O . ILE A 1 70 ? -3.371 -1.056 -4.603 1.00 97.38 70 ILE A O 1
ATOM 582 N N . GLU A 1 71 ? -1.229 -1.235 -3.964 1.00 98.19 71 GLU A N 1
ATOM 583 C CA . GLU A 1 71 ? -1.530 -1.864 -2.666 1.00 98.19 71 GLU A CA 1
ATOM 584 C C . GLU A 1 71 ? -2.191 -0.879 -1.692 1.00 98.19 71 GLU A C 1
ATOM 586 O O . GLU A 1 71 ? -3.283 -1.132 -1.181 1.00 98.19 71 GLU A O 1
ATOM 591 N N . LYS A 1 72 ? -1.569 0.285 -1.477 1.00 97.75 72 LYS A N 1
ATOM 592 C CA . LYS A 1 72 ? -2.019 1.318 -0.534 1.00 97.75 72 LYS A CA 1
ATOM 593 C C . LYS A 1 72 ? -3.456 1.793 -0.811 1.00 97.75 72 LYS A C 1
ATOM 595 O O . LYS A 1 72 ? -4.231 1.843 0.146 1.00 97.75 72 LYS A O 1
ATOM 600 N N . PRO A 1 73 ? -3.875 2.087 -2.062 1.00 97.94 73 PRO A N 1
ATOM 601 C CA . PRO A 1 73 ? -5.256 2.482 -2.346 1.00 97.94 73 PRO A CA 1
ATOM 602 C C . PRO A 1 73 ? -6.279 1.403 -1.977 1.00 97.94 73 PRO A C 1
ATOM 604 O O . PRO A 1 73 ? -7.321 1.722 -1.405 1.00 97.94 73 PRO A O 1
ATOM 607 N N . VAL A 1 74 ? -5.981 0.132 -2.270 1.00 97.94 74 VAL A N 1
ATOM 608 C CA . VAL A 1 74 ? -6.861 -1.005 -1.952 1.00 97.94 74 VAL A CA 1
ATOM 609 C C . VAL A 1 74 ? -6.995 -1.170 -0.440 1.00 97.94 74 VAL A C 1
ATOM 611 O O . VAL A 1 74 ? -8.108 -1.286 0.075 1.00 97.94 74 VAL A O 1
ATOM 614 N N . LEU A 1 75 ? -5.874 -1.112 0.283 1.00 98.25 75 LEU A N 1
ATOM 615 C CA . LEU A 1 75 ? -5.855 -1.221 1.740 1.00 98.25 75 LEU A CA 1
ATOM 616 C C . LEU A 1 75 ? -6.613 -0.069 2.411 1.00 98.25 75 LEU A C 1
ATOM 618 O O . LEU A 1 75 ? -7.412 -0.308 3.313 1.00 98.25 75 LEU A O 1
ATOM 622 N N . ILE A 1 76 ? -6.434 1.170 1.943 1.00 98.00 76 ILE A N 1
ATOM 623 C CA . ILE A 1 76 ? -7.169 2.336 2.459 1.00 98.00 76 ILE A CA 1
ATOM 624 C C . ILE A 1 76 ? -8.664 2.227 2.158 1.00 98.00 76 ILE A C 1
ATOM 626 O O . ILE A 1 76 ? -9.484 2.560 3.013 1.00 98.00 76 ILE A O 1
ATOM 630 N N . ALA A 1 77 ? -9.042 1.760 0.966 1.00 97.25 77 ALA A N 1
ATOM 631 C CA . ALA A 1 77 ? -10.444 1.537 0.630 1.00 97.25 77 ALA A CA 1
ATOM 632 C C . ALA A 1 77 ? -11.075 0.466 1.537 1.00 97.25 77 ALA A C 1
ATOM 634 O O . ALA A 1 77 ? -12.191 0.658 2.017 1.00 97.25 77 ALA A O 1
ATOM 635 N N . SER A 1 78 ? -10.342 -0.616 1.826 1.00 97.12 78 SER A N 1
ATOM 636 C CA . SER A 1 78 ? -10.753 -1.649 2.786 1.00 97.12 78 SER A CA 1
ATOM 637 C C . SER A 1 78 ? -10.905 -1.079 4.202 1.00 97.12 78 SER A C 1
ATOM 639 O O . SER A 1 78 ? -11.949 -1.268 4.819 1.00 97.12 78 SER A O 1
ATOM 641 N N . LEU A 1 79 ? -9.926 -0.298 4.675 1.00 97.38 79 LEU A N 1
ATOM 642 C CA . LEU A 1 79 ? -9.938 0.361 5.987 1.00 97.38 79 LEU A CA 1
ATOM 643 C C . LEU A 1 79 ? -11.125 1.324 6.154 1.00 97.38 79 LEU A C 1
ATOM 645 O O . LEU A 1 79 ? -11.701 1.432 7.233 1.00 97.38 79 LEU A O 1
ATOM 649 N N . LYS A 1 80 ? -11.498 2.037 5.085 1.00 96.44 80 LYS A N 1
ATOM 650 C CA . LYS A 1 80 ? -12.597 3.021 5.082 1.00 96.44 80 LYS A CA 1
ATOM 651 C C . LYS A 1 80 ? -13.964 2.421 4.741 1.00 96.44 80 LYS A C 1
ATOM 653 O O . LYS A 1 80 ? -14.960 3.146 4.729 1.00 96.44 80 LYS A O 1
ATOM 658 N N . SER A 1 81 ? -14.033 1.123 4.451 1.00 95.69 81 SER A N 1
ATOM 659 C CA . SER A 1 81 ? -15.281 0.441 4.116 1.00 95.69 81 SER A CA 1
ATOM 660 C C . SER A 1 81 ? -16.247 0.473 5.299 1.00 95.69 81 SER A C 1
ATOM 662 O O . SER A 1 81 ? -15.955 -0.040 6.373 1.00 95.69 81 SER A O 1
ATOM 664 N N . THR A 1 82 ? -17.432 1.052 5.101 1.00 89.31 82 THR A N 1
ATOM 665 C CA . THR A 1 82 ? -18.459 1.152 6.154 1.00 89.31 82 THR A CA 1
ATOM 666 C C . THR A 1 82 ? -19.209 -0.162 6.366 1.00 89.31 82 THR A C 1
ATOM 668 O O . THR A 1 82 ? -19.700 -0.428 7.457 1.00 89.31 82 THR A O 1
ATOM 671 N N . ASN A 1 83 ? -19.308 -0.986 5.321 1.00 83.69 83 ASN A N 1
ATOM 672 C CA . ASN A 1 83 ? -20.155 -2.180 5.326 1.00 83.69 83 ASN A CA 1
ATOM 673 C C . ASN A 1 83 ? -19.398 -3.449 5.723 1.00 83.69 83 ASN A C 1
ATOM 675 O O . ASN A 1 83 ? -20.004 -4.385 6.235 1.00 83.69 83 ASN A O 1
ATOM 679 N N . ASN A 1 84 ? -18.096 -3.506 5.438 1.00 86.38 84 ASN A N 1
ATOM 680 C CA . ASN A 1 84 ? -17.259 -4.661 5.741 1.00 86.38 84 ASN A CA 1
ATOM 681 C C . ASN A 1 84 ? -15.774 -4.259 5.695 1.00 86.38 84 ASN A C 1
ATOM 683 O O . ASN A 1 84 ? -15.109 -4.522 4.685 1.00 86.38 84 ASN A O 1
ATOM 687 N N . PRO A 1 85 ? -15.261 -3.547 6.713 1.00 88.69 85 PRO A N 1
ATOM 688 C CA . PRO A 1 85 ? -13.835 -3.288 6.806 1.00 88.69 85 PRO A CA 1
ATOM 689 C C . PRO A 1 85 ? -13.115 -4.601 7.116 1.00 88.69 85 PRO A C 1
ATOM 691 O O . PRO A 1 85 ? -13.321 -5.196 8.171 1.00 88.69 85 PRO A O 1
ATOM 694 N N . LYS A 1 86 ? -12.288 -5.073 6.176 1.00 95.50 86 LYS A N 1
ATOM 695 C CA . LYS A 1 86 ? -11.432 -6.244 6.409 1.00 95.50 86 LYS A CA 1
ATOM 696 C C . LYS A 1 86 ? -10.150 -5.854 7.131 1.00 95.50 86 LYS A C 1
ATOM 698 O O . LYS A 1 86 ? -9.697 -6.587 7.998 1.00 95.50 86 LYS A O 1
ATOM 703 N N . VAL A 1 87 ? -9.575 -4.715 6.749 1.00 97.88 87 VAL A N 1
ATOM 704 C CA . VAL A 1 87 ? -8.370 -4.150 7.361 1.00 97.88 87 VAL A CA 1
ATOM 705 C C . VAL A 1 87 ? -8.786 -3.259 8.527 1.00 97.88 87 VAL A C 1
ATOM 707 O O . VAL A 1 87 ? -9.647 -2.395 8.363 1.00 97.88 87 VAL A O 1
ATOM 710 N N . THR A 1 88 ? -8.177 -3.458 9.695 1.00 97.25 88 THR A N 1
ATOM 711 C CA . THR A 1 88 ? -8.485 -2.701 10.921 1.00 97.25 88 THR A CA 1
ATOM 712 C C . THR A 1 88 ? -7.542 -1.522 11.129 1.00 97.25 88 THR A C 1
ATOM 714 O O . THR A 1 88 ? -7.961 -0.472 11.612 1.00 97.25 88 THR A O 1
ATOM 717 N N . GLU A 1 89 ? -6.280 -1.665 10.728 1.00 98.00 89 GLU A N 1
ATOM 718 C CA . GLU A 1 89 ? -5.269 -0.613 10.774 1.00 98.00 89 GLU A CA 1
ATOM 719 C C . GLU A 1 89 ? -4.117 -0.917 9.815 1.00 98.00 89 GLU A C 1
ATOM 721 O O . GLU A 1 89 ? -3.815 -2.075 9.529 1.00 98.00 89 GLU A O 1
ATOM 726 N N . ILE A 1 90 ? -3.449 0.132 9.336 1.00 98.44 90 ILE A N 1
ATOM 727 C CA . ILE A 1 90 ? -2.221 0.010 8.548 1.00 98.44 90 ILE A CA 1
ATOM 728 C C . ILE A 1 90 ? -1.106 0.660 9.364 1.00 98.44 90 ILE A C 1
ATOM 730 O O . ILE A 1 90 ? -1.081 1.882 9.532 1.00 98.44 90 ILE A O 1
ATOM 734 N N . ARG A 1 91 ? -0.209 -0.151 9.922 1.00 98.44 91 ARG A N 1
ATOM 735 C CA . ARG A 1 91 ? 0.888 0.296 10.783 1.00 98.44 91 ARG A CA 1
ATOM 736 C C . ARG A 1 91 ? 2.113 0.596 9.942 1.00 98.44 91 ARG A C 1
ATOM 738 O O . ARG A 1 91 ? 2.543 -0.228 9.143 1.00 98.44 91 ARG A O 1
ATOM 745 N N . LYS A 1 92 ? 2.703 1.766 10.140 1.00 97.69 92 LYS A N 1
ATOM 746 C CA . LYS A 1 92 ? 3.923 2.179 9.457 1.00 97.69 92 LYS A CA 1
ATOM 747 C C . LYS A 1 92 ? 5.124 1.905 10.347 1.00 97.69 92 LYS A C 1
ATOM 749 O O . LYS A 1 92 ? 5.145 2.315 11.505 1.00 97.69 92 LYS A O 1
ATOM 754 N N . TYR A 1 93 ? 6.140 1.266 9.787 1.00 97.38 93 TYR A N 1
ATOM 755 C CA . TYR A 1 93 ? 7.418 1.031 10.442 1.00 97.38 93 TYR A CA 1
ATOM 756 C C . TYR A 1 93 ? 8.562 1.616 9.618 1.00 97.38 93 TYR A C 1
ATOM 758 O O . TYR A 1 93 ? 8.655 1.392 8.409 1.00 97.38 93 TYR A O 1
ATOM 766 N N . LEU A 1 94 ? 9.469 2.330 10.284 1.00 95.94 94 LEU A N 1
ATOM 767 C CA . LEU A 1 94 ? 10.692 2.850 9.684 1.00 95.94 94 LEU A CA 1
ATOM 768 C C . LEU A 1 94 ? 11.879 1.955 10.024 1.00 95.94 94 LEU A C 1
ATOM 770 O O . LEU A 1 94 ? 12.206 1.730 11.191 1.00 95.94 94 LEU A O 1
ATOM 774 N N . GLN A 1 95 ? 12.567 1.493 8.987 1.00 91.88 95 GLN A N 1
ATOM 775 C CA . GLN A 1 95 ? 13.811 0.752 9.083 1.00 91.88 95 GLN A CA 1
ATOM 776 C C . GLN A 1 95 ? 14.985 1.651 8.689 1.00 91.88 95 GLN A C 1
ATOM 778 O O . GLN A 1 95 ? 15.225 1.935 7.514 1.00 91.88 95 GLN A O 1
ATOM 783 N N . VAL A 1 96 ? 15.740 2.090 9.695 1.00 85.88 96 VAL A N 1
ATOM 784 C CA . VAL A 1 96 ? 17.003 2.812 9.503 1.00 85.88 96 VAL A CA 1
ATOM 785 C C . VAL A 1 96 ? 18.123 1.793 9.284 1.00 85.88 96 VAL A C 1
ATOM 787 O O . VAL A 1 96 ? 18.096 0.692 9.837 1.00 85.88 96 VAL A O 1
ATOM 790 N N . LYS A 1 97 ? 19.122 2.137 8.465 1.00 81.00 97 LYS A N 1
ATOM 791 C CA . LYS A 1 97 ? 20.271 1.267 8.178 1.00 81.00 97 LYS A CA 1
ATOM 792 C C . LYS A 1 97 ? 20.914 0.778 9.485 1.00 81.00 97 LYS A C 1
ATOM 794 O O . LYS A 1 97 ? 21.304 1.590 10.317 1.00 81.00 97 LYS A O 1
ATOM 799 N N . ASN A 1 98 ? 21.041 -0.542 9.634 1.00 79.44 98 ASN A N 1
ATOM 800 C CA . ASN A 1 98 ? 21.578 -1.228 10.820 1.00 79.44 98 ASN A CA 1
ATOM 801 C C . ASN A 1 98 ? 20.757 -1.070 12.121 1.00 79.44 98 ASN A C 1
ATOM 803 O O . ASN A 1 98 ? 21.266 -1.391 13.192 1.00 79.44 98 ASN A O 1
ATOM 807 N N . GLY A 1 99 ? 19.506 -0.604 12.047 1.00 80.06 99 GLY A N 1
ATOM 808 C CA . GLY A 1 99 ? 18.584 -0.519 13.183 1.00 80.06 99 GLY A CA 1
ATOM 809 C C . GLY A 1 99 ? 17.434 -1.523 13.092 1.00 80.06 99 GLY A C 1
ATOM 810 O O . GLY A 1 99 ? 17.099 -2.016 12.010 1.00 80.06 99 GLY A O 1
ATOM 811 N N . AL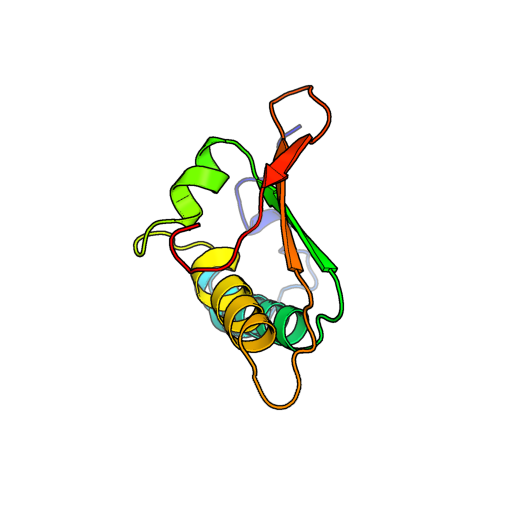A A 1 100 ? 16.805 -1.808 14.234 1.00 86.19 100 ALA A N 1
ATOM 812 C CA . ALA A 1 100 ? 15.519 -2.496 14.252 1.00 86.19 100 ALA A CA 1
ATOM 813 C C . ALA A 1 100 ? 14.429 -1.571 13.673 1.00 86.19 100 ALA A C 1
ATOM 815 O O . ALA A 1 100 ? 14.492 -0.355 13.894 1.00 86.19 100 ALA A O 1
ATOM 816 N N . PRO A 1 101 ? 13.433 -2.108 12.948 1.00 91.31 101 PRO A N 1
ATOM 817 C CA . PRO A 1 101 ? 12.265 -1.329 12.568 1.00 91.31 101 PRO A CA 1
ATOM 818 C C . PRO A 1 101 ? 11.574 -0.761 13.810 1.00 91.31 101 PRO A C 1
ATOM 820 O O . PRO A 1 101 ? 11.389 -1.474 14.796 1.00 91.31 101 PRO A O 1
ATOM 823 N N . HIS A 1 102 ? 11.179 0.508 13.760 1.00 94.00 102 HIS A N 1
ATOM 824 C CA . HIS A 1 102 ? 10.389 1.134 14.817 1.00 94.00 102 HIS A CA 1
ATOM 825 C C . HIS A 1 102 ? 9.066 1.638 14.260 1.00 94.00 102 HIS A C 1
ATOM 827 O O . HIS A 1 102 ? 8.973 1.999 13.088 1.00 94.00 102 HIS A O 1
ATOM 833 N N . PHE A 1 103 ? 8.042 1.628 15.106 1.00 96.62 103 PHE A N 1
ATOM 834 C CA . PHE A 1 103 ? 6.715 2.110 14.758 1.00 96.62 103 PHE A CA 1
ATOM 835 C C . PHE A 1 103 ? 6.739 3.630 14.538 1.00 96.62 103 PHE A C 1
ATOM 837 O O . PHE A 1 103 ? 7.235 4.369 15.386 1.00 96.62 103 PHE A O 1
ATOM 844 N N . ASP A 1 104 ? 6.188 4.074 13.410 1.00 96.12 104 ASP A N 1
ATOM 845 C CA . ASP A 1 104 ? 6.168 5.467 12.935 1.00 96.12 104 ASP A CA 1
ATOM 846 C C . ASP A 1 104 ? 4.729 5.965 12.676 1.00 96.12 104 ASP A C 1
ATOM 848 O O . ASP A 1 104 ? 4.473 6.870 11.881 1.00 96.12 104 ASP A O 1
ATOM 852 N N . GLY A 1 105 ? 3.748 5.354 13.342 1.00 97.00 105 GLY A N 1
ATOM 853 C CA . GLY A 1 105 ? 2.344 5.749 13.266 1.00 97.00 105 GLY A CA 1
ATOM 854 C C . GLY A 1 105 ? 1.517 4.915 12.292 1.00 97.00 105 GLY A C 1
ATOM 855 O O . GLY A 1 105 ? 1.881 3.805 11.911 1.00 97.00 105 GLY A O 1
ATOM 856 N N . PHE A 1 106 ? 0.358 5.452 11.920 1.00 97.94 106 PHE A N 1
ATOM 857 C CA . PHE A 1 106 ? -0.633 4.760 11.099 1.00 97.94 106 PHE A CA 1
ATOM 858 C C . PHE A 1 106 ? -0.792 5.432 9.741 1.00 97.94 106 PHE A C 1
ATOM 860 O O . PHE A 1 106 ? -0.735 6.656 9.653 1.00 97.94 106 PHE A O 1
ATOM 867 N N . ILE A 1 107 ? -1.064 4.627 8.717 1.00 97.88 107 ILE A N 1
ATOM 868 C CA . ILE A 1 107 ? -1.473 5.086 7.390 1.00 97.88 107 ILE A CA 1
ATOM 869 C C . ILE A 1 107 ? -2.997 4.992 7.318 1.00 97.88 107 ILE A C 1
ATOM 871 O O . ILE A 1 107 ? -3.570 3.910 7.440 1.00 97.88 107 ILE A O 1
ATOM 875 N N . LYS A 1 108 ? -3.666 6.126 7.130 1.00 97.62 108 LYS A N 1
ATOM 876 C CA . LYS A 1 108 ? -5.127 6.222 6.992 1.00 97.62 108 LYS A CA 1
ATOM 877 C C . LYS A 1 108 ? -5.521 6.790 5.631 1.00 97.62 108 LYS A C 1
ATOM 879 O O . LYS A 1 108 ? -6.637 6.567 5.156 1.00 97.62 108 LYS A O 1
ATOM 884 N N . GLU A 1 109 ? -4.619 7.530 5.000 1.00 97.44 109 GLU A N 1
ATOM 885 C CA . GLU A 1 109 ? -4.842 8.270 3.765 1.00 97.44 109 GLU A CA 1
ATOM 886 C C . GLU A 1 109 ? -3.675 8.113 2.785 1.00 97.44 109 GLU A C 1
ATOM 888 O O . GLU A 1 109 ? -2.581 7.672 3.134 1.00 97.44 109 GLU A O 1
ATOM 893 N N . MET A 1 110 ? -3.901 8.471 1.517 1.00 96.56 110 MET A N 1
ATOM 894 C CA . MET A 1 110 ? -2.862 8.363 0.485 1.00 96.56 110 MET A CA 1
ATOM 895 C C . MET A 1 110 ? -1.663 9.284 0.752 1.00 96.56 110 MET A C 1
ATOM 897 O O . MET A 1 110 ? -0.579 9.001 0.248 1.00 96.56 110 MET A O 1
ATOM 901 N N . SER A 1 111 ? -1.840 10.333 1.554 1.00 94.56 111 SER A N 1
ATOM 902 C CA . SER A 1 111 ? -0.807 11.292 1.957 1.00 94.56 111 SER A CA 1
ATOM 903 C C . SER A 1 111 ? -0.046 10.922 3.235 1.00 94.56 111 SER A C 1
ATOM 905 O O . SER A 1 111 ? 0.902 11.629 3.573 1.00 94.56 111 SER A O 1
ATOM 907 N N . ASP A 1 112 ? -0.449 9.861 3.945 1.00 90.31 112 ASP A N 1
ATOM 908 C CA . ASP A 1 112 ? 0.200 9.418 5.195 1.00 90.31 112 ASP A CA 1
ATOM 909 C C . ASP A 1 112 ? 1.408 8.527 4.937 1.00 90.31 112 ASP A C 1
ATOM 911 O O . ASP A 1 112 ? 1.281 7.663 4.040 1.00 90.31 112 ASP A O 1
#